Protein AF-A0A382X8P8-F1 (afdb_monomer)

Radius of gyration: 16.33 Å; Cα contacts (8 Å, |Δi|>4): 37; chains: 1; bounding box: 33×24×54 Å

Solvent-accessible surface area (backbone atoms only — not comparable to full-atom values): 3298 Å² total; per-residue (Å²): 80,78,87,70,78,100,57,73,98,72,90,54,88,75,55,56,44,41,35,59,80,94,60,47,83,71,46,40,59,34,72,64,32,60,50,70,78,51,80,94,78,89,83,87,87,86,131

Secondary structure (DSSP, 8-state):
----SSS-----TT--EE--GGG-SSEESSHHHHHHTS---------

InterPro domains:
  IPR015590 Aldehyde dehydrogenase domain [PF00171] (1-43)
  IPR016161 Aldehyde/histidinol dehydrogenase [SSF53720] (1-45)
  IPR016162 Aldehyde dehydrogenase, N-terminal [G3DSA:3.40.605.10] (15-43)
  IPR016163 Aldehyde dehydrogenase, C-terminal [G3DSA:3.40.309.10] (1-14)

Sequence (47 aa):
GCVWINGGPRHFMSTGFAGYKNSGIGREECLDELLSYTQSKSIHIIL

Mean predicted aligned error: 4.75 Å

pLDDT: mean 89.85, std 5.11, range [75.12, 96.5]

Organism: NCBI:txid4081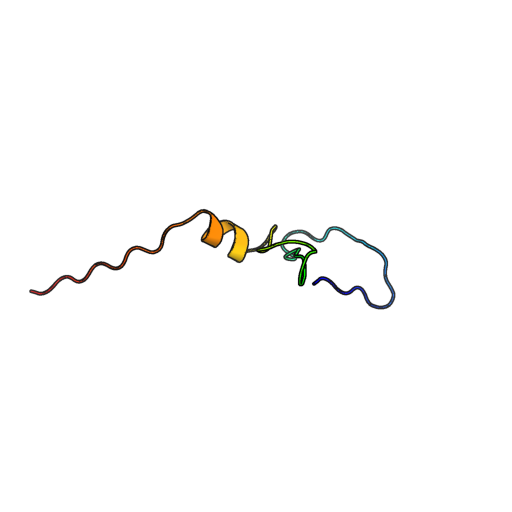72

Foldseek 3Di:
DDDDDPDDDDDDQQDWDDDPDPGDDWIPRHVRNVVVPDDDDDDDDDD

Structure (mmCIF, N/CA/C/O backbone):
data_AF-A0A382X8P8-F1
#
_entry.id   AF-A0A382X8P8-F1
#
loop_
_atom_site.group_PDB
_atom_site.id
_atom_site.type_symbol
_atom_site.label_atom_id
_atom_site.label_alt_id
_atom_site.label_comp_id
_atom_site.lab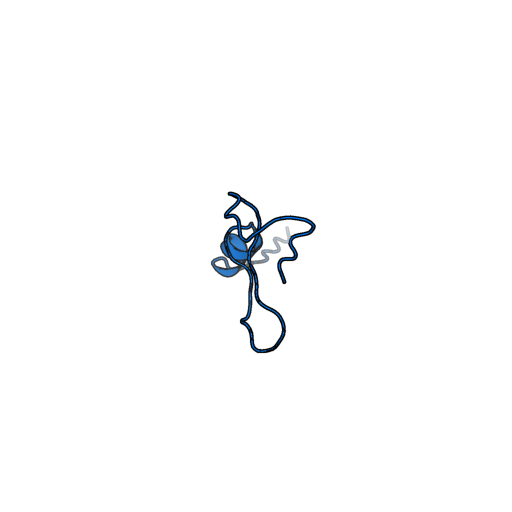el_asym_id
_atom_site.label_entity_id
_atom_site.label_seq_id
_atom_site.pdbx_PDB_ins_code
_atom_site.Cartn_x
_atom_site.Cartn_y
_atom_site.Cartn_z
_atom_site.occupancy
_atom_site.B_iso_or_equiv
_atom_site.auth_seq_id
_atom_site.auth_comp_id
_atom_site.auth_asym_id
_atom_site.auth_atom_id
_atom_site.pdbx_PDB_model_num
ATOM 1 N N . GLY A 1 1 ? 3.281 -1.428 -8.609 1.00 75.12 1 GLY A N 1
ATOM 2 C CA . GLY A 1 1 ? 3.057 -2.146 -9.866 1.00 75.12 1 GLY A CA 1
ATOM 3 C C . GLY A 1 1 ? 1.738 -1.744 -10.485 1.00 75.12 1 GLY A C 1
ATOM 4 O O . GLY A 1 1 ? 0.704 -2.224 -10.046 1.00 75.12 1 GLY A O 1
ATOM 5 N N . CYS A 1 2 ? 1.783 -0.912 -11.515 1.00 85.50 2 CYS A N 1
ATOM 6 C CA . CYS A 1 2 ? 0.683 -0.675 -12.446 1.00 85.50 2 CYS A CA 1
ATOM 7 C C . CYS A 1 2 ? 1.252 -0.921 -13.852 1.00 85.50 2 CYS A C 1
ATOM 9 O O . CYS A 1 2 ? 2.383 -0.510 -14.114 1.00 85.50 2 CYS A O 1
ATOM 11 N N . VAL A 1 3 ? 0.530 -1.645 -14.712 1.00 89.44 3 VAL A N 1
ATOM 12 C CA . VAL A 1 3 ? 0.961 -1.953 -16.085 1.00 89.44 3 VAL A CA 1
ATOM 13 C C . VAL A 1 3 ? -0.129 -1.505 -17.045 1.00 89.44 3 VAL A C 1
ATOM 15 O O . VAL A 1 3 ? -1.270 -1.948 -16.940 1.00 89.44 3 VAL A O 1
ATOM 18 N N . TRP A 1 4 ? 0.239 -0.659 -18.002 1.00 90.69 4 TRP A N 1
ATOM 19 C CA . TRP A 1 4 ? -0.624 -0.271 -19.110 1.00 90.69 4 TRP A CA 1
ATOM 20 C C . TRP A 1 4 ? -0.196 -1.033 -20.364 1.00 90.69 4 TRP A C 1
ATOM 22 O O . TRP A 1 4 ? 0.982 -1.045 -20.713 1.00 90.69 4 TRP A O 1
ATOM 32 N N . ILE A 1 5 ? -1.149 -1.668 -21.047 1.00 94.00 5 ILE A N 1
ATOM 33 C CA . ILE A 1 5 ? -0.925 -2.337 -22.334 1.00 94.00 5 ILE A CA 1
ATOM 34 C C . ILE A 1 5 ? -1.608 -1.497 -23.409 1.00 94.00 5 ILE A C 1
ATOM 36 O O . ILE A 1 5 ? -2.789 -1.183 -23.276 1.00 94.00 5 ILE A O 1
ATOM 40 N N . ASN A 1 6 ? -0.873 -1.136 -24.466 1.00 93.19 6 ASN A N 1
ATOM 41 C CA . ASN A 1 6 ? -1.382 -0.341 -25.594 1.00 93.19 6 ASN A CA 1
ATOM 42 C C . ASN A 1 6 ? -2.082 0.967 -25.164 1.00 93.19 6 ASN A C 1
ATOM 44 O O . ASN A 1 6 ? -3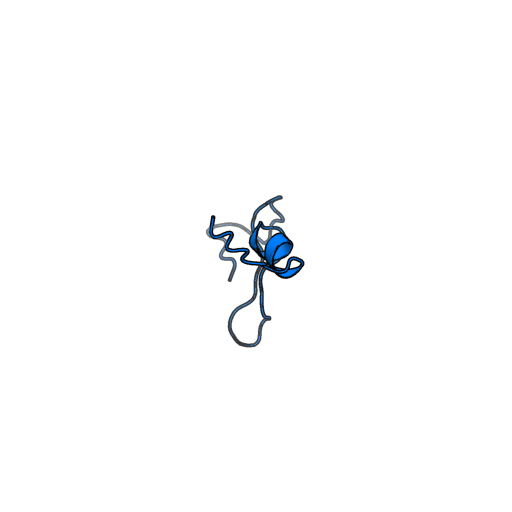.068 1.394 -25.762 1.00 93.19 6 ASN A O 1
ATOM 48 N N . GLY A 1 7 ? -1.579 1.603 -24.103 1.00 86.88 7 GLY A N 1
ATOM 49 C CA . GLY A 1 7 ? -2.109 2.843 -23.546 1.00 86.88 7 GLY A CA 1
ATOM 50 C C . GLY A 1 7 ? -1.048 3.602 -22.750 1.00 86.88 7 GLY A C 1
ATOM 51 O O . GLY A 1 7 ? 0.019 3.068 -22.460 1.00 86.88 7 GLY A O 1
ATOM 52 N N . GLY A 1 8 ? -1.343 4.860 -22.424 1.00 84.75 8 GLY A N 1
ATOM 53 C CA . GLY A 1 8 ? -0.493 5.714 -21.592 1.00 84.75 8 GLY A CA 1
ATOM 54 C C . GLY A 1 8 ? -0.990 5.824 -20.147 1.00 84.75 8 GLY A C 1
ATOM 55 O O . GLY A 1 8 ? -2.070 5.308 -19.833 1.00 84.75 8 GLY A O 1
ATOM 56 N N . PRO A 1 9 ? -0.233 6.521 -19.278 1.00 81.12 9 PRO A N 1
ATOM 57 C CA . PRO A 1 9 ? -0.629 6.753 -17.898 1.00 81.12 9 PRO A CA 1
ATOM 58 C C . PRO A 1 9 ? -1.971 7.485 -17.875 1.00 81.12 9 PRO A C 1
ATOM 60 O O . PRO A 1 9 ? -2.107 8.599 -18.378 1.00 81.12 9 PRO A O 1
ATOM 63 N N . ARG A 1 10 ? -2.979 6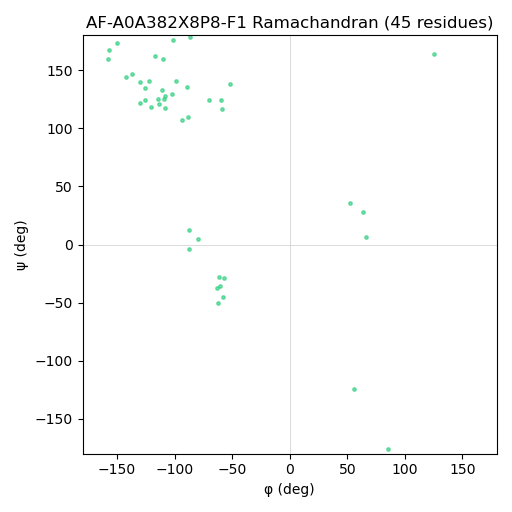.818 -17.320 1.00 85.50 10 ARG A N 1
ATOM 64 C CA . ARG A 1 10 ? -4.310 7.374 -17.095 1.00 85.50 10 ARG A CA 1
ATOM 65 C C . ARG A 1 10 ? -4.714 7.103 -15.665 1.00 85.50 10 ARG A C 1
ATOM 67 O O . ARG A 1 10 ? -4.460 6.019 -15.140 1.00 85.50 10 ARG A O 1
ATOM 74 N N . HIS A 1 11 ? -5.342 8.107 -15.078 1.00 85.06 11 HIS A N 1
ATOM 75 C CA . HIS A 1 11 ? -5.880 8.037 -13.739 1.00 85.06 11 HIS A CA 1
ATOM 76 C C . HIS A 1 11 ? -7.302 7.491 -13.810 1.00 85.06 11 HIS A C 1
ATOM 78 O O . HIS A 1 11 ? -8.192 8.120 -14.382 1.00 85.06 11 HIS A O 1
ATOM 84 N N . PHE A 1 12 ? -7.481 6.268 -13.324 1.00 83.50 12 PHE A N 1
ATOM 85 C CA . PHE A 1 12 ? -8.780 5.615 -13.267 1.00 83.50 12 PHE A CA 1
ATOM 86 C C . PHE A 1 12 ? -9.212 5.558 -11.808 1.00 83.50 12 PHE A C 1
ATOM 88 O O . PHE A 1 12 ? -8.560 4.902 -10.998 1.00 83.50 12 PHE A O 1
ATOM 95 N N . MET A 1 13 ? -10.322 6.224 -11.488 1.00 80.38 13 MET A N 1
ATOM 96 C CA . MET A 1 13 ? -10.906 6.197 -10.146 1.00 80.38 13 MET A CA 1
ATOM 97 C C . MET A 1 13 ? -11.098 4.748 -9.678 1.00 80.38 13 MET A C 1
ATOM 99 O O . MET A 1 13 ? -11.496 3.882 -10.461 1.00 80.38 13 MET A O 1
ATOM 103 N N . SER A 1 14 ? -10.785 4.491 -8.406 1.00 77.19 14 SER A N 1
ATOM 104 C CA . SER A 1 14 ? -10.847 3.162 -7.772 1.00 77.19 14 SER A CA 1
ATOM 105 C C . SER A 1 14 ? -9.851 2.118 -8.302 1.00 77.19 14 SER A C 1
ATOM 107 O O . SER A 1 14 ? -9.916 0.954 -7.898 1.00 77.19 14 SER A O 1
ATOM 109 N N . THR A 1 15 ? -8.923 2.492 -9.191 1.00 84.62 15 THR A N 1
ATOM 110 C CA . THR A 1 15 ? -7.841 1.603 -9.635 1.00 84.62 15 THR A CA 1
ATOM 111 C C . THR A 1 15 ? -6.606 1.841 -8.782 1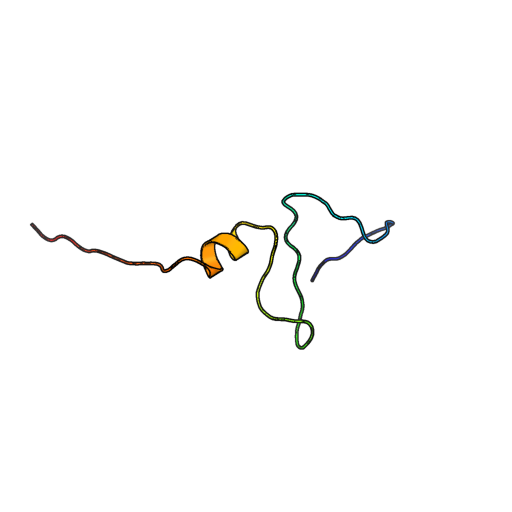.00 84.62 15 THR A C 1
ATOM 113 O O . THR A 1 15 ? -5.911 2.835 -8.943 1.00 84.62 15 THR A O 1
ATOM 116 N N . GLY A 1 16 ? -6.311 0.887 -7.902 1.00 87.75 16 GLY A N 1
ATOM 117 C CA . GLY A 1 16 ? -5.227 1.025 -6.939 1.00 87.75 16 GLY A CA 1
ATOM 118 C C . GLY A 1 16 ? -3.845 1.237 -7.554 1.00 87.75 16 GLY A C 1
ATOM 119 O O . GLY A 1 16 ? -3.358 0.370 -8.295 1.00 87.75 16 GLY A O 1
ATOM 120 N N . PHE A 1 17 ? -3.168 2.315 -7.163 1.00 91.19 17 PHE A N 1
ATOM 121 C CA . PHE A 1 17 ? -1.812 2.651 -7.591 1.00 91.19 17 PHE A CA 1
ATOM 122 C C . PHE A 1 17 ? -0.776 2.229 -6.539 1.00 91.19 17 PHE A C 1
ATOM 124 O O . PHE A 1 17 ? -1.026 2.301 -5.341 1.00 91.19 17 PHE A O 1
ATOM 131 N N . ALA A 1 18 ? 0.381 1.718 -6.972 1.00 92.06 18 ALA A N 1
ATOM 132 C CA . ALA A 1 18 ? 1.403 1.207 -6.053 1.00 92.06 18 ALA A CA 1
ATOM 133 C C . ALA A 1 18 ? 2.803 1.177 -6.677 1.00 92.06 18 ALA A C 1
ATOM 135 O O . ALA A 1 18 ? 2.941 1.063 -7.900 1.00 92.06 18 ALA A O 1
ATOM 136 N N . GLY A 1 19 ? 3.839 1.140 -5.837 1.00 92.69 19 GLY A N 1
ATOM 137 C CA . GLY A 1 19 ? 5.238 0.880 -6.208 1.00 92.69 19 GLY A CA 1
ATOM 138 C C . GLY A 1 19 ? 5.601 -0.613 -6.248 1.00 92.69 19 GLY A C 1
ATOM 139 O O . GLY A 1 19 ? 4.754 -1.477 -6.036 1.00 92.69 19 GLY A O 1
ATOM 140 N N . TYR A 1 20 ? 6.844 -0.951 -6.598 1.00 93.12 20 TYR A N 1
ATOM 141 C CA . TYR A 1 20 ? 7.450 -2.266 -6.333 1.00 93.12 20 TYR A CA 1
ATOM 142 C C . TYR A 1 20 ? 8.931 -2.069 -5.972 1.00 93.12 20 TYR A C 1
ATOM 144 O O . TYR A 1 20 ? 9.582 -1.194 -6.543 1.00 93.12 20 TYR A O 1
ATOM 152 N N . LYS A 1 21 ? 9.478 -2.874 -5.049 1.00 93.06 21 LYS A N 1
ATOM 153 C CA . LYS A 1 21 ? 10.842 -2.718 -4.495 1.00 93.06 21 LYS A CA 1
ATOM 154 C C . LYS A 1 21 ? 11.048 -1.321 -3.884 1.00 93.06 21 LYS A C 1
ATOM 156 O O . LYS A 1 21 ? 10.266 -0.903 -3.044 1.00 93.06 21 LYS A O 1
ATOM 161 N N . ASN A 1 22 ? 12.065 -0.585 -4.330 1.00 93.50 22 ASN A N 1
ATOM 162 C CA . ASN A 1 22 ? 12.396 0.743 -3.813 1.00 93.50 22 ASN A CA 1
ATOM 163 C C . ASN A 1 22 ? 11.499 1.857 -4.387 1.00 93.50 22 ASN A C 1
ATOM 165 O O . ASN A 1 22 ? 11.741 3.025 -4.113 1.00 93.50 22 ASN A O 1
ATOM 169 N N . SER A 1 23 ? 10.478 1.524 -5.185 1.00 93.00 23 SER A N 1
ATOM 170 C CA . SER A 1 23 ? 9.541 2.502 -5.758 1.00 93.00 23 SER A CA 1
ATOM 171 C C . SER A 1 23 ? 8.342 2.820 -4.853 1.00 93.00 23 SER A C 1
ATOM 173 O O . SER A 1 23 ? 7.371 3.394 -5.336 1.00 93.00 23 SER A O 1
ATOM 175 N N . GLY A 1 24 ? 8.375 2.421 -3.578 1.00 90.81 24 GLY A N 1
ATOM 176 C CA . GLY A 1 24 ? 7.338 2.727 -2.586 1.00 90.81 24 GLY A CA 1
ATOM 177 C C . GLY A 1 24 ? 6.752 1.493 -1.896 1.00 90.81 24 GLY A C 1
ATOM 178 O O . GLY A 1 24 ? 6.914 0.365 -2.366 1.00 90.81 24 GLY A O 1
ATOM 179 N N . ILE A 1 25 ? 6.070 1.732 -0.773 1.00 91.69 25 ILE A N 1
ATOM 180 C CA . ILE A 1 25 ? 5.421 0.728 0.084 1.00 91.69 25 ILE A CA 1
ATOM 181 C C . ILE A 1 25 ? 3.933 1.076 0.186 1.00 91.69 25 ILE A C 1
ATOM 183 O O . ILE A 1 25 ? 3.590 2.248 0.295 1.00 91.69 25 ILE A O 1
ATOM 187 N N . GLY A 1 26 ? 3.069 0.060 0.174 1.00 89.62 26 GLY A N 1
ATOM 188 C CA . GLY A 1 26 ? 1.616 0.234 0.235 1.00 89.62 26 GLY A CA 1
ATOM 189 C C . GLY A 1 26 ? 0.971 0.479 -1.132 1.00 89.62 26 GLY A C 1
ATOM 190 O O . GLY A 1 26 ? 1.625 0.388 -2.181 1.00 89.62 26 GLY A O 1
ATOM 191 N N . ARG A 1 27 ? -0.339 0.733 -1.110 1.00 91.44 27 ARG A N 1
ATOM 192 C CA . ARG A 1 27 ? -1.147 1.095 -2.278 1.00 91.44 27 ARG A CA 1
ATOM 193 C C . ARG A 1 27 ? -2.093 2.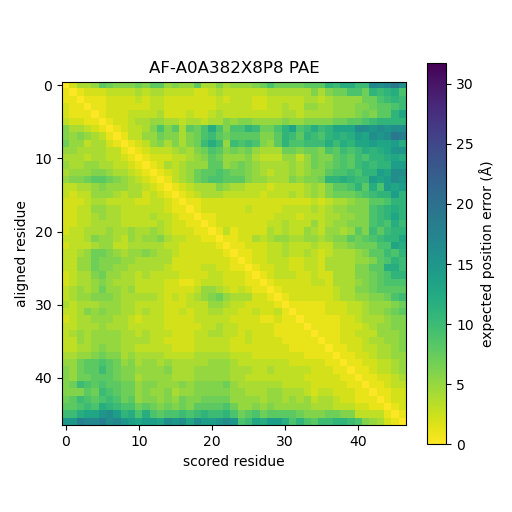233 -1.909 1.00 91.44 27 ARG A C 1
ATOM 195 O O . ARG A 1 27 ? -2.592 2.269 -0.790 1.00 91.44 27 ARG A O 1
ATOM 202 N N . GLU A 1 28 ? -2.367 3.094 -2.874 1.00 91.44 28 GLU A N 1
ATOM 203 C CA . GLU A 1 28 ? -3.302 4.214 -2.753 1.00 91.44 28 GLU A CA 1
ATOM 204 C C . GLU A 1 28 ? -4.465 4.026 -3.741 1.00 91.44 28 GLU A C 1
ATOM 206 O O . GLU A 1 28 ? -4.382 3.221 -4.677 1.00 91.44 28 GLU A O 1
ATOM 211 N N . GLU A 1 29 ? -5.569 4.731 -3.517 1.00 89.88 29 GLU A N 1
ATOM 212 C CA . GLU A 1 29 ? -6.782 4.775 -4.345 1.00 89.88 29 GLU A CA 1
ATOM 213 C C . GLU A 1 29 ? -7.534 3.446 -4.460 1.00 89.88 29 GLU A C 1
ATOM 215 O O . GLU A 1 29 ? -8.218 3.147 -5.446 1.00 89.88 29 GLU A O 1
ATOM 220 N N . CYS A 1 30 ? -7.403 2.614 -3.432 1.00 88.56 30 CYS A N 1
ATOM 221 C CA . CYS A 1 30 ? -8.087 1.335 -3.325 1.00 88.56 30 CYS A CA 1
ATOM 222 C C . CYS A 1 30 ? -8.361 0.974 -1.862 1.00 88.56 30 CYS A C 1
ATOM 224 O O . CYS A 1 30 ? -7.928 1.656 -0.941 1.00 88.56 30 CYS A O 1
ATOM 226 N N . LEU A 1 31 ? -9.107 -0.109 -1.636 1.00 90.81 31 LEU A N 1
ATOM 227 C CA . LEU A 1 31 ? -9.522 -0.527 -0.292 1.00 90.81 31 LEU A CA 1
ATOM 228 C C . LEU A 1 31 ? -8.335 -0.765 0.660 1.00 90.81 31 LEU A C 1
ATOM 230 O O . LEU A 1 31 ? -8.463 -0.560 1.862 1.00 90.81 31 LEU A O 1
ATOM 234 N N . ASP A 1 32 ? -7.183 -1.150 0.112 1.00 89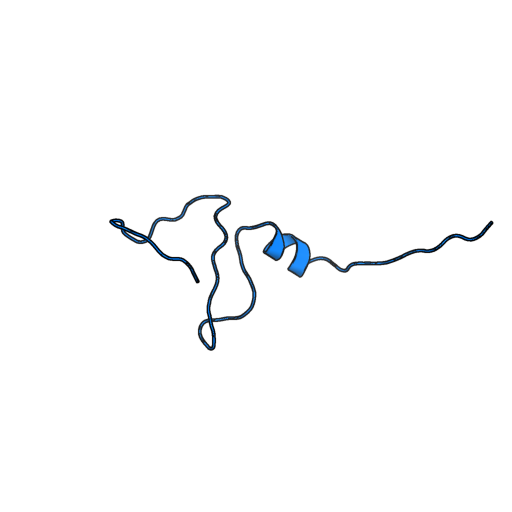.44 32 ASP A N 1
ATOM 235 C CA . ASP A 1 32 ? -5.936 -1.339 0.856 1.00 89.44 32 ASP A CA 1
ATOM 236 C C . ASP A 1 32 ? -5.467 -0.041 1.538 1.00 89.44 32 ASP A C 1
ATOM 238 O O . ASP A 1 32 ? -5.009 -0.075 2.675 1.00 89.44 32 ASP A O 1
ATOM 242 N N . GLU A 1 33 ? -5.676 1.111 0.891 1.00 92.62 33 GLU A N 1
ATOM 243 C CA . GLU A 1 33 ? -5.388 2.432 1.459 1.00 92.62 33 GLU A CA 1
ATOM 244 C C . GLU A 1 33 ? -6.253 2.683 2.698 1.00 92.62 33 GLU A C 1
ATOM 246 O O . GLU A 1 33 ? -5.740 2.995 3.772 1.00 92.62 33 GLU A O 1
ATOM 251 N N . LEU A 1 34 ? -7.569 2.476 2.576 1.00 92.88 34 LEU A N 1
ATOM 252 C CA . LEU A 1 34 ? -8.500 2.637 3.691 1.00 92.88 34 LEU A CA 1
ATOM 253 C C . LEU A 1 34 ? -8.105 1.725 4.856 1.00 92.88 34 LEU A C 1
ATOM 255 O O . LEU A 1 34 ? -8.067 2.174 5.999 1.00 92.88 34 LEU A O 1
ATOM 259 N N . LEU A 1 35 ? -7.776 0.463 4.565 1.00 93.50 35 LEU A N 1
ATOM 260 C CA . LEU A 1 35 ? -7.327 -0.478 5.585 1.00 93.50 35 LEU A CA 1
ATOM 261 C C . LEU A 1 35 ? -6.012 -0.040 6.234 1.00 93.50 35 LEU A C 1
ATOM 263 O O . LEU A 1 35 ? -5.884 -0.187 7.448 1.00 93.50 35 LEU A O 1
ATOM 267 N N . SER A 1 36 ? -5.081 0.541 5.470 1.00 93.25 36 SER A N 1
ATOM 268 C CA . SER A 1 36 ? -3.798 1.039 5.984 1.00 93.25 36 SER A CA 1
ATOM 269 C C . SER A 1 36 ? -3.958 2.155 7.022 1.00 93.25 36 SER A C 1
ATOM 271 O O . SER A 1 36 ? -3.139 2.270 7.935 1.00 93.25 36 SER A O 1
ATOM 273 N N . TYR A 1 37 ? -5.049 2.923 6.938 1.00 94.75 37 TYR A N 1
ATOM 274 C CA . TYR A 1 37 ? -5.416 3.944 7.921 1.00 94.75 37 TYR A CA 1
ATOM 275 C C . TYR A 1 37 ? -6.248 3.410 9.094 1.00 94.75 37 TYR A C 1
ATOM 277 O O . TYR A 1 37 ? -6.556 4.159 10.024 1.00 94.75 37 TYR A O 1
ATOM 285 N N . THR A 1 38 ? -6.620 2.131 9.081 1.00 96.50 38 THR A N 1
ATOM 286 C CA . THR A 1 38 ? -7.413 1.503 10.145 1.00 96.50 38 THR A CA 1
ATOM 287 C C . THR A 1 38 ? -6.587 0.508 10.950 1.00 96.50 38 THR A C 1
ATOM 289 O O . THR A 1 38 ? -5.569 -0.010 10.501 1.00 96.50 38 THR A O 1
ATOM 292 N N . GLN A 1 39 ? -7.044 0.207 12.166 1.00 95.31 39 GLN A N 1
ATOM 293 C CA . GLN A 1 39 ? -6.459 -0.838 12.997 1.00 95.31 39 GLN A CA 1
ATOM 294 C C . GLN A 1 39 ? -7.470 -1.968 13.195 1.00 95.31 39 GLN A C 1
ATOM 296 O O . GLN A 1 39 ? -8.574 -1.748 13.696 1.00 95.31 39 GLN A O 1
ATOM 301 N N . SER A 1 40 ? -7.082 -3.198 12.860 1.00 93.88 40 SER A N 1
ATOM 302 C CA . SER A 1 40 ? -7.883 -4.380 13.175 1.00 93.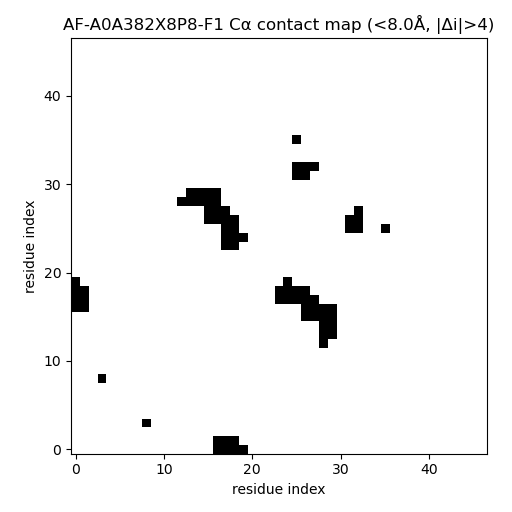88 40 SER A CA 1
ATOM 303 C C . SER A 1 40 ? -7.864 -4.655 14.681 1.00 93.88 40 SER A C 1
ATOM 305 O O . SER A 1 40 ? -6.794 -4.849 15.263 1.00 93.88 40 SER A O 1
ATOM 307 N N . LYS A 1 41 ? -9.041 -4.738 15.307 1.00 96.06 41 LYS A N 1
ATOM 308 C CA . LYS A 1 41 ? -9.201 -5.111 16.717 1.00 96.06 41 LYS A CA 1
ATOM 309 C C . LYS A 1 41 ? -10.069 -6.365 16.823 1.00 96.06 41 LYS A C 1
ATOM 311 O O . LYS A 1 41 ? -11.230 -6.335 16.431 1.00 96.06 41 LYS A O 1
ATOM 316 N N . SER A 1 42 ? -9.515 -7.451 17.364 1.00 95.62 42 SER A N 1
ATOM 317 C CA . SER A 1 42 ? -10.276 -8.671 17.670 1.00 95.62 42 SER A CA 1
ATOM 318 C C . SER A 1 42 ? -10.856 -8.597 19.082 1.00 95.62 42 SER A C 1
ATOM 320 O O . SER A 1 42 ? -10.1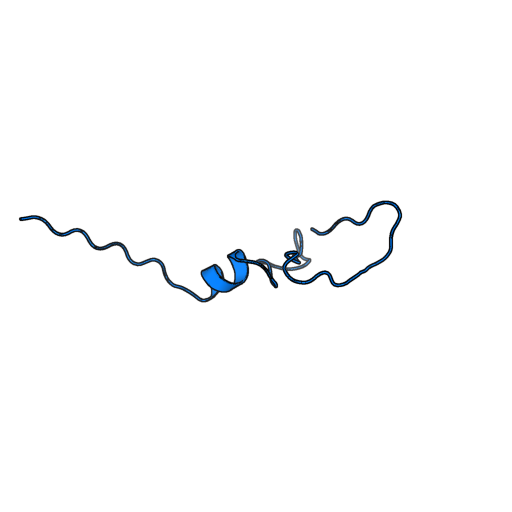57 -8.195 20.014 1.00 95.62 42 SER A O 1
ATOM 322 N N . ILE A 1 43 ? -12.124 -8.980 19.249 1.00 94.94 43 ILE A N 1
ATOM 323 C CA . ILE A 1 43 ? -12.812 -9.030 20.544 1.00 94.94 43 ILE A CA 1
ATOM 324 C C . ILE A 1 43 ? -13.474 -10.402 20.668 1.00 94.94 43 ILE A C 1
ATOM 326 O O . ILE A 1 43 ? -14.301 -10.770 19.839 1.00 94.94 43 ILE A O 1
ATOM 330 N N . HIS A 1 44 ? -13.117 -11.145 21.714 1.00 93.88 44 HIS A N 1
ATOM 331 C CA . HIS A 1 44 ? -13.710 -12.440 22.038 1.00 93.88 44 HIS A CA 1
ATOM 332 C C . HIS A 1 44 ? -14.578 -12.287 23.287 1.00 93.88 44 HIS A C 1
ATOM 334 O O . HIS A 1 44 ? -14.099 -11.809 24.314 1.00 93.88 44 HIS A O 1
ATOM 340 N N . ILE A 1 45 ? -15.847 -12.681 23.195 1.00 93.31 45 ILE A N 1
ATOM 341 C CA . ILE A 1 45 ? -16.797 -12.671 24.311 1.00 93.31 45 ILE A CA 1
ATOM 342 C C . ILE A 1 45 ? -17.127 -14.130 24.624 1.00 93.31 45 ILE A C 1
ATOM 344 O O . ILE A 1 45 ? -17.587 -14.854 23.743 1.00 93.31 45 ILE A O 1
ATOM 348 N N . ILE A 1 46 ? -16.852 -14.554 25.856 1.00 91.06 46 ILE A N 1
ATOM 349 C CA . ILE A 1 46 ? -17.170 -15.891 26.372 1.00 91.06 46 ILE A CA 1
ATOM 350 C C . ILE A 1 46 ? -18.270 -15.708 27.418 1.00 91.06 46 ILE A C 1
ATOM 352 O O . ILE A 1 46 ? -18.180 -14.788 28.233 1.00 91.06 46 ILE A O 1
ATOM 356 N N . LEU A 1 47 ? -19.309 -16.540 27.333 1.00 78.31 47 LEU A N 1
ATOM 357 C CA . LEU A 1 47 ? -20.549 -16.451 28.105 1.00 78.31 47 LEU A CA 1
ATOM 358 C C . LEU A 1 47 ? -20.647 -17.611 29.097 1.00 78.31 47 LEU A C 1
ATOM 360 O O . LEU A 1 47 ? -20.249 -18.732 28.704 1.00 78.31 47 LEU A O 1
#